Protein AF-A0A7X6KWZ5-F1 (afdb_monomer)

Nearest PDB structures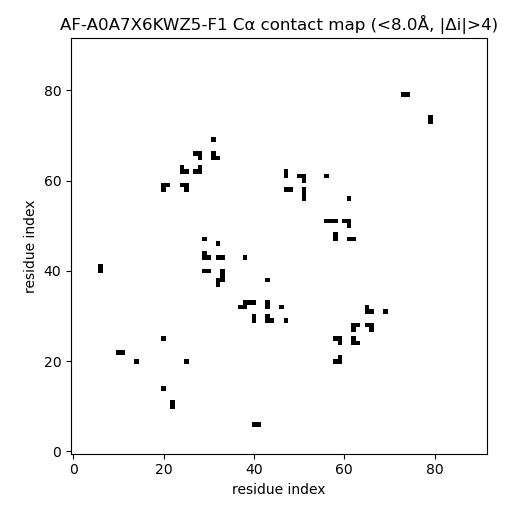 (foldseek):
  1sd5-assembly1_A  TM=7.190E-01  e=1.044E-01  Mycobacterium tuberculosis H37Rv
  1qo0-assembly1_E  TM=9.774E-01  e=1.290E+00  Pseudomonas aeruginosa
  6ww6-assembly1_A  TM=9.812E-01  e=2.862E+00  Enterococcus faecalis
  4akk-assembly1_B  TM=9.634E-01  e=3.043E+00  Klebsiella oxytoca

Foldseek 3Di:
DDDDDVLVVVLVVPPDPPPDDDSVLLVVLLVLQCVVVVDDSVVSSVVLVVVCVVVVHDSSVSSVVSVVVVVVVLVPDPPNPPPPPDVPVDDD

Structure (mmCIF, N/CA/C/O backbone):
data_AF-A0A7X6KWZ5-F1
#
_entry.id   AF-A0A7X6KWZ5-F1
#
loop_
_atom_site.group_PDB
_atom_site.id
_atom_site.type_symbol
_atom_site.label_atom_id
_atom_site.label_alt_id
_atom_site.label_comp_id
_atom_site.label_asym_id
_atom_site.label_entity_id
_atom_site.label_seq_id
_atom_site.pdbx_PDB_ins_code
_atom_site.Cartn_x
_atom_site.Cartn_y
_atom_site.Cartn_z
_atom_site.occupancy
_atom_site.B_iso_or_equiv
_atom_site.auth_seq_id
_atom_site.auth_comp_id
_atom_site.auth_asym_id
_atom_site.auth_atom_id
_atom_site.pdbx_PDB_model_num
ATOM 1 N N . MET A 1 1 ? -2.356 22.081 -20.882 1.00 37.50 1 MET A N 1
ATOM 2 C CA . MET A 1 1 ? -2.686 22.509 -19.506 1.00 37.50 1 MET A CA 1
ATOM 3 C C . MET A 1 1 ? -3.248 21.294 -18.782 1.00 37.50 1 MET A C 1
ATOM 5 O O . MET A 1 1 ? -4.399 20.957 -19.020 1.00 37.50 1 MET A O 1
ATOM 9 N N . SER A 1 2 ? -2.436 20.562 -18.015 1.00 47.97 2 SER A N 1
ATOM 10 C CA . SER A 1 2 ? -2.914 19.371 -17.295 1.00 47.97 2 SER A CA 1
ATOM 11 C C . SER A 1 2 ? -3.594 19.803 -16.003 1.00 47.97 2 SER A C 1
ATOM 13 O O . SER A 1 2 ? -2.958 20.410 -15.143 1.00 47.97 2 SER A O 1
ATOM 15 N N . ALA A 1 3 ? -4.895 19.538 -15.891 1.00 42.06 3 ALA A N 1
ATOM 16 C CA . ALA A 1 3 ? -5.627 19.739 -14.650 1.00 42.06 3 ALA A CA 1
ATOM 17 C C . ALA A 1 3 ? -5.095 18.772 -13.573 1.00 42.06 3 ALA A C 1
ATOM 19 O O . ALA A 1 3 ? -4.813 17.614 -13.894 1.00 42.06 3 ALA A O 1
ATOM 20 N N . PRO A 1 4 ? -4.946 19.205 -12.310 1.00 50.88 4 PRO A N 1
ATOM 21 C CA . PRO A 1 4 ? -4.594 18.299 -11.225 1.00 50.88 4 PRO A CA 1
ATOM 22 C C . PRO A 1 4 ? -5.699 17.249 -11.063 1.00 50.88 4 PRO A C 1
ATOM 24 O O . PRO A 1 4 ? -6.882 17.591 -10.996 1.00 50.88 4 PRO A O 1
ATOM 27 N N . ALA A 1 5 ? -5.304 15.973 -11.041 1.00 53.03 5 ALA A N 1
ATOM 28 C CA . ALA A 1 5 ? -6.217 14.840 -10.977 1.00 53.03 5 ALA A CA 1
ATOM 29 C C . ALA A 1 5 ? -7.168 14.976 -9.768 1.00 53.03 5 ALA A C 1
ATOM 31 O O . ALA A 1 5 ? -6.693 15.219 -8.656 1.00 53.03 5 ALA A O 1
ATOM 32 N N . PRO A 1 6 ? -8.492 14.805 -9.942 1.00 55.09 6 PRO A N 1
ATOM 33 C CA . PRO A 1 6 ? -9.476 14.936 -8.862 1.00 55.09 6 PRO A CA 1
ATOM 34 C C . PRO A 1 6 ? -9.185 14.017 -7.662 1.00 55.09 6 PRO A C 1
ATOM 36 O O . PRO A 1 6 ? -9.496 14.381 -6.530 1.00 55.09 6 PRO A O 1
ATOM 39 N N . ALA A 1 7 ? -8.479 12.905 -7.882 1.00 54.03 7 ALA A N 1
ATOM 40 C CA . ALA A 1 7 ? -7.976 12.016 -6.837 1.00 54.03 7 ALA A CA 1
ATOM 41 C C . ALA A 1 7 ? -7.039 12.714 -5.827 1.00 54.03 7 ALA A C 1
ATOM 43 O O . ALA A 1 7 ? -7.127 12.458 -4.630 1.00 54.03 7 ALA A O 1
ATOM 44 N N . LEU A 1 8 ? -6.197 13.660 -6.271 1.00 56.03 8 LEU A N 1
ATOM 45 C CA . LEU A 1 8 ? -5.328 14.432 -5.370 1.00 56.03 8 LEU A CA 1
ATOM 46 C C . LEU A 1 8 ? -6.128 15.383 -4.470 1.00 56.03 8 LEU A C 1
ATOM 48 O O . LEU A 1 8 ? -5.746 15.618 -3.327 1.00 56.03 8 LEU A O 1
ATOM 52 N N . ARG A 1 9 ? -7.255 15.918 -4.961 1.00 56.56 9 ARG A N 1
ATOM 53 C CA . ARG A 1 9 ? -8.157 16.748 -4.145 1.00 56.56 9 ARG A CA 1
ATOM 54 C C . ARG A 1 9 ? -8.955 15.917 -3.146 1.00 56.56 9 ARG A C 1
ATOM 56 O O . ARG A 1 9 ? -9.152 16.380 -2.028 1.00 56.56 9 ARG A O 1
ATOM 63 N N . ALA A 1 10 ? -9.376 14.712 -3.525 1.00 57.62 10 ALA A N 1
ATOM 64 C CA . ALA A 1 10 ? -10.042 13.787 -2.612 1.00 57.62 10 ALA A CA 1
ATOM 65 C C . ALA A 1 10 ? -9.108 13.369 -1.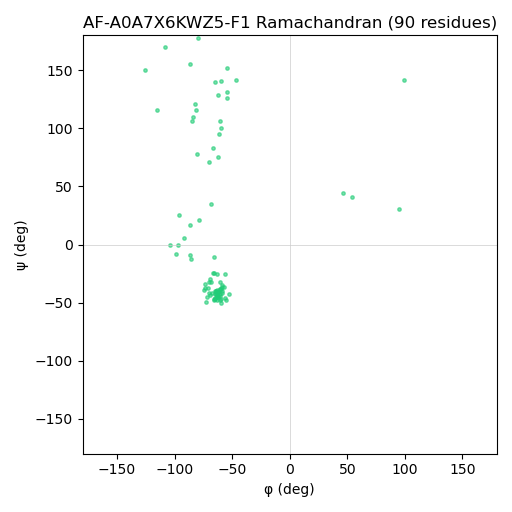462 1.00 57.62 10 ALA A C 1
ATOM 67 O O . ALA A 1 10 ? -9.504 13.444 -0.303 1.00 57.62 10 ALA A O 1
ATOM 68 N N . LEU A 1 11 ? -7.839 13.066 -1.765 1.00 55.59 11 LEU A N 1
ATOM 69 C CA . LEU A 1 11 ? -6.814 12.754 -0.759 1.00 55.59 11 LEU A CA 1
ATOM 70 C C . LEU A 1 11 ? -6.560 13.915 0.215 1.00 55.59 11 LEU A C 1
ATOM 72 O O . LEU A 1 11 ? -6.405 13.691 1.412 1.00 55.59 11 LEU A O 1
ATOM 76 N N . ALA A 1 12 ? -6.578 15.163 -0.265 1.00 55.66 12 ALA A N 1
ATOM 77 C CA . ALA A 1 12 ? -6.413 16.338 0.595 1.00 55.66 12 ALA A CA 1
ATOM 78 C C . ALA A 1 12 ? -7.585 16.552 1.577 1.00 55.66 12 ALA A C 1
ATOM 80 O O . ALA A 1 12 ? -7.399 17.173 2.620 1.00 55.66 12 ALA A O 1
ATOM 81 N N . GLY A 1 13 ? -8.782 16.041 1.260 1.00 47.53 13 GLY A N 1
ATOM 82 C CA . GLY A 1 13 ? -9.972 16.128 2.116 1.00 47.53 13 GLY A CA 1
ATOM 83 C C . GLY A 1 13 ? -10.092 15.015 3.163 1.00 47.53 13 GLY A C 1
ATOM 84 O O . GLY A 1 13 ? -10.902 15.135 4.076 1.00 47.53 13 GLY A O 1
ATOM 85 N N . TRP A 1 14 ? -9.291 13.951 3.050 1.00 53.97 14 TRP A N 1
ATOM 86 C CA . TRP A 1 14 ? -9.299 12.793 3.957 1.00 53.97 14 TRP A CA 1
ATOM 87 C C . TRP A 1 14 ? -8.317 12.918 5.129 1.00 53.97 14 TRP A C 1
ATOM 89 O O . TRP A 1 14 ? -8.192 11.995 5.931 1.00 53.97 14 TRP A O 1
ATOM 99 N N . ALA A 1 15 ? -7.659 14.072 5.278 1.00 49.81 15 ALA A N 1
ATOM 100 C CA . ALA A 1 15 ? -6.890 14.427 6.468 1.00 49.81 15 ALA A CA 1
ATOM 101 C C . ALA A 1 15 ? -7.836 14.683 7.664 1.00 49.81 15 ALA A C 1
ATOM 103 O O . ALA A 1 15 ? -8.069 15.816 8.079 1.00 49.81 15 ALA A O 1
ATOM 104 N N . SER A 1 16 ? -8.438 13.611 8.177 1.00 41.59 16 SER A N 1
ATOM 105 C CA . SER A 1 16 ? -9.279 13.583 9.376 1.00 41.59 16 SER A CA 1
ATOM 106 C C . SER A 1 16 ? -8.399 13.384 10.631 1.00 41.59 16 SER A C 1
ATOM 108 O O . SER A 1 16 ? -7.295 12.850 10.523 1.00 41.59 16 SER A O 1
ATOM 110 N N . PRO A 1 17 ? -8.834 13.803 11.836 1.00 44.47 17 PRO A N 1
ATOM 111 C CA . PRO A 1 17 ? -7.979 14.144 12.981 1.00 44.47 17 PRO A CA 1
ATOM 112 C C . PRO A 1 17 ? -7.435 12.948 13.786 1.00 44.47 17 PRO A C 1
ATOM 114 O O . PRO A 1 17 ? -7.011 13.114 14.929 1.00 44.47 17 PRO A O 1
ATOM 117 N N . GLN A 1 18 ? -7.393 11.748 13.205 1.00 48.00 18 GLN A N 1
ATOM 118 C CA . GLN A 1 18 ? -6.566 10.656 13.721 1.00 48.00 18 GLN A CA 1
ATOM 119 C C . GLN A 1 18 ? -5.145 10.911 13.223 1.00 48.00 18 GLN A C 1
ATOM 121 O O . GLN A 1 18 ? -4.727 10.398 12.188 1.00 48.00 18 GLN A O 1
ATOM 126 N N . GLY A 1 19 ? -4.480 11.844 13.909 1.00 46.72 19 GLY A N 1
ATOM 127 C CA . GLY A 1 19 ? -3.179 12.376 13.536 1.00 46.72 19 GLY A CA 1
ATOM 128 C C . GLY A 1 19 ? -2.194 11.277 13.156 1.00 46.72 19 GLY A C 1
ATOM 129 O O . GLY A 1 19 ? -2.154 10.230 13.798 1.00 46.72 19 GLY A O 1
ATOM 130 N N . ASP A 1 20 ? -1.397 11.586 12.134 1.00 58.22 20 ASP A N 1
ATOM 131 C CA . ASP A 1 20 ? -0.297 10.776 11.604 1.00 58.22 20 ASP A CA 1
ATOM 132 C C . ASP A 1 20 ? -0.631 9.867 10.408 1.00 58.22 20 ASP A C 1
ATOM 134 O O . ASP A 1 20 ? 0.005 8.838 10.231 1.00 58.22 20 ASP A O 1
ATOM 138 N N . GLN A 1 21 ? -1.575 10.223 9.527 1.00 65.56 21 GLN A N 1
ATOM 139 C CA . GLN A 1 21 ? -1.592 9.650 8.170 1.00 65.56 21 GLN A CA 1
ATOM 140 C C . GLN A 1 21 ? -0.610 10.417 7.277 1.00 65.56 21 GLN A C 1
ATOM 142 O O . GLN A 1 21 ? -0.746 11.627 7.109 1.00 65.56 21 GLN A O 1
ATOM 147 N N . ASP A 1 22 ? 0.384 9.724 6.715 1.00 85.50 22 ASP A N 1
ATOM 148 C CA . ASP A 1 22 ? 1.328 10.316 5.762 1.00 85.50 22 ASP A CA 1
ATOM 149 C C . ASP A 1 22 ? 0.692 10.258 4.359 1.00 85.50 22 ASP A C 1
ATOM 151 O O . ASP A 1 22 ? 0.609 9.177 3.763 1.00 85.50 22 ASP A O 1
ATOM 155 N N . PRO A 1 23 ? 0.224 11.392 3.801 1.00 84.38 23 PRO A N 1
ATOM 156 C CA . PRO A 1 23 ? -0.499 11.392 2.533 1.00 84.38 23 PRO A CA 1
ATOM 157 C C . PRO A 1 23 ? 0.385 10.965 1.354 1.00 84.38 23 PRO A C 1
ATOM 159 O O . PRO A 1 23 ? -0.128 10.460 0.355 1.00 84.38 23 PRO A O 1
ATOM 162 N N . VAL A 1 24 ? 1.710 11.135 1.455 1.00 89.50 24 VAL A N 1
ATOM 163 C CA . VAL A 1 24 ? 2.653 10.699 0.418 1.00 89.50 24 VAL A CA 1
ATOM 164 C C . VAL A 1 24 ? 2.757 9.179 0.426 1.00 89.50 24 VAL A C 1
ATOM 166 O O . VAL A 1 24 ? 2.686 8.552 -0.631 1.00 89.50 24 VAL A O 1
ATOM 169 N N . LEU A 1 25 ? 2.872 8.583 1.613 1.00 92.00 25 LEU A N 1
ATOM 170 C CA . LEU A 1 25 ? 2.894 7.133 1.790 1.00 92.00 25 LEU A CA 1
ATOM 171 C C . LEU A 1 25 ? 1.604 6.479 1.267 1.00 92.00 25 LEU A C 1
ATOM 173 O O . LEU A 1 25 ? 1.670 5.508 0.511 1.00 92.00 25 LEU A O 1
ATOM 177 N N . VAL A 1 26 ? 0.439 7.035 1.612 1.00 92.31 26 VAL A N 1
ATOM 178 C CA . VAL A 1 26 ? -0.860 6.526 1.140 1.00 92.31 26 VAL A CA 1
ATOM 179 C C . VAL A 1 26 ? -0.968 6.628 -0.382 1.00 92.31 26 VAL A C 1
ATOM 181 O O . VAL A 1 26 ? -1.362 5.660 -1.034 1.00 92.31 26 VAL A O 1
ATOM 184 N N . ALA A 1 27 ? -0.560 7.753 -0.978 1.00 92.56 27 ALA A N 1
ATOM 185 C CA . ALA A 1 27 ? -0.589 7.928 -2.429 1.00 92.56 27 ALA A CA 1
ATOM 186 C C . ALA A 1 27 ? 0.325 6.928 -3.164 1.00 92.56 27 ALA A C 1
ATOM 188 O O . ALA A 1 27 ? -0.078 6.362 -4.182 1.00 92.56 27 ALA A O 1
ATOM 189 N N . ARG A 1 28 ? 1.533 6.660 -2.644 1.00 93.81 28 ARG A N 1
ATOM 190 C CA . ARG A 1 28 ? 2.453 5.666 -3.228 1.00 93.81 28 ARG A CA 1
ATOM 191 C C . ARG A 1 28 ? 1.898 4.249 -3.130 1.00 93.81 28 ARG A C 1
ATOM 193 O O . ARG A 1 28 ? 1.862 3.547 -4.140 1.00 93.81 28 ARG A O 1
ATOM 200 N N . ALA A 1 29 ? 1.409 3.847 -1.957 1.00 94.88 29 ALA A N 1
ATOM 201 C CA . ALA A 1 29 ? 0.775 2.544 -1.773 1.00 94.88 29 ALA A CA 1
ATO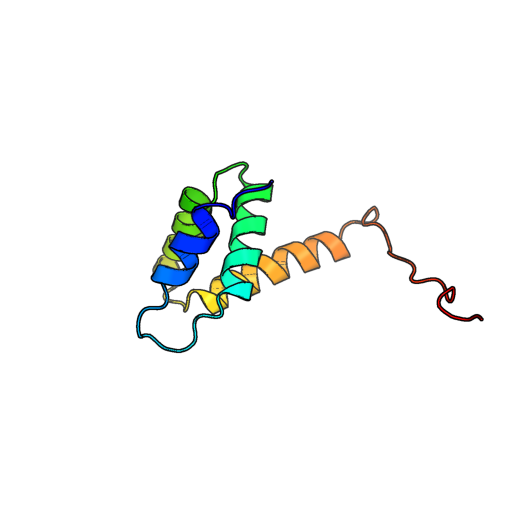M 202 C C . ALA A 1 29 ? -0.466 2.375 -2.666 1.00 94.88 29 ALA A C 1
ATOM 204 O O . ALA A 1 29 ? -0.661 1.313 -3.254 1.00 94.88 29 ALA A O 1
ATOM 205 N N . THR A 1 30 ? -1.261 3.434 -2.838 1.00 94.94 30 THR A N 1
ATOM 206 C CA . THR A 1 30 ? -2.407 3.447 -3.760 1.00 94.94 30 THR A CA 1
ATOM 207 C C . THR A 1 30 ? -1.943 3.192 -5.194 1.00 94.94 30 THR A C 1
ATOM 209 O O . THR A 1 30 ? -2.468 2.302 -5.858 1.00 94.94 30 THR A O 1
ATOM 212 N N . GLY A 1 31 ? -0.895 3.886 -5.653 1.00 94.19 31 GLY A N 1
ATOM 213 C CA . GLY A 1 31 ? -0.304 3.663 -6.977 1.00 94.19 31 GLY A CA 1
ATOM 214 C C . GLY A 1 31 ? 0.221 2.238 -7.184 1.00 94.19 31 GLY A C 1
ATOM 215 O O . GLY A 1 31 ? 0.028 1.663 -8.255 1.00 94.19 31 GLY A O 1
ATOM 216 N N . ILE A 1 32 ? 0.824 1.637 -6.152 1.00 94.62 32 ILE A N 1
ATOM 217 C CA . ILE A 1 32 ? 1.240 0.227 -6.166 1.00 94.62 32 ILE A CA 1
ATOM 218 C C . ILE A 1 32 ? 0.030 -0.688 -6.387 1.00 94.62 32 ILE A C 1
ATOM 220 O O . ILE A 1 32 ? 0.053 -1.540 -7.275 1.00 94.62 32 ILE A O 1
ATOM 224 N N . VAL A 1 33 ? -1.045 -0.508 -5.614 1.00 95.00 33 VAL A N 1
ATOM 225 C CA . VAL A 1 33 ? -2.248 -1.346 -5.726 1.00 95.00 33 VAL A CA 1
ATOM 226 C C . VAL A 1 33 ? -2.918 -1.173 -7.089 1.00 95.00 33 VAL A C 1
ATOM 228 O O . VAL A 1 33 ? -3.262 -2.178 -7.711 1.00 95.00 33 VAL A O 1
ATOM 231 N N . MET A 1 34 ? -3.020 0.061 -7.593 1.00 96.75 34 MET A N 1
ATOM 232 C CA . MET A 1 34 ? -3.522 0.345 -8.943 1.00 96.75 34 MET A CA 1
ATOM 233 C C . MET A 1 34 ? -2.731 -0.420 -10.009 1.00 96.75 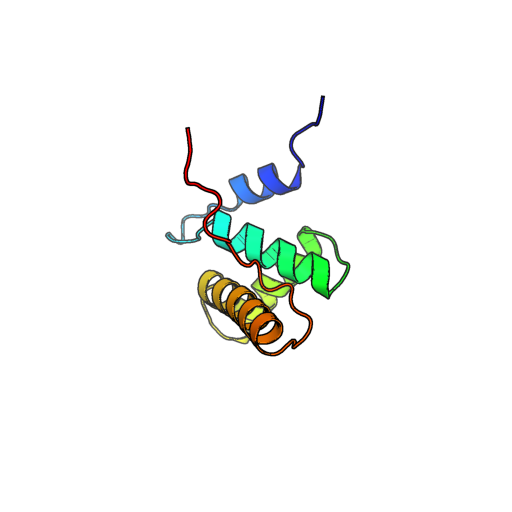34 MET A C 1
ATOM 235 O O . MET A 1 34 ? -3.321 -1.078 -10.864 1.00 96.75 34 MET A O 1
ATOM 239 N N . ALA A 1 35 ? -1.396 -0.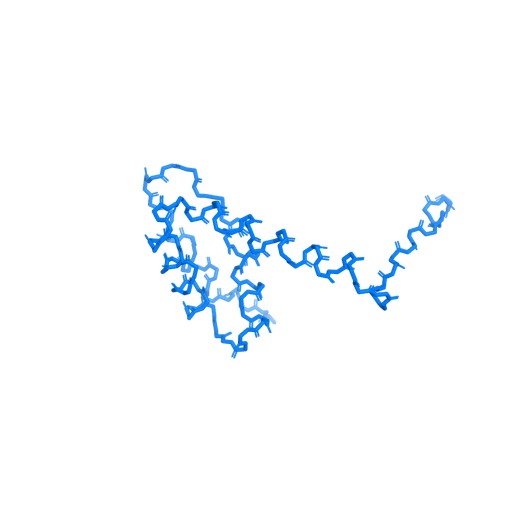379 -9.948 1.00 93.12 35 ALA A N 1
ATOM 240 C CA . ALA A 1 35 ? -0.539 -1.057 -10.918 1.00 93.12 35 ALA A CA 1
ATOM 241 C C . ALA A 1 35 ? -0.691 -2.587 -10.867 1.00 93.12 35 ALA A C 1
ATOM 243 O O . ALA A 1 35 ? -0.774 -3.236 -11.911 1.00 93.12 35 ALA A O 1
ATOM 244 N N . LEU A 1 36 ? -0.764 -3.163 -9.663 1.00 92.44 36 LEU A N 1
ATOM 245 C CA . LEU A 1 36 ? -0.861 -4.611 -9.471 1.00 92.44 36 LEU A CA 1
ATOM 246 C C . LEU A 1 36 ? -2.249 -5.169 -9.808 1.00 92.44 36 LEU A C 1
ATOM 248 O O . LEU A 1 36 ? -2.351 -6.257 -10.372 1.00 92.44 36 LEU A O 1
ATOM 252 N N . ARG A 1 37 ? -3.320 -4.444 -9.465 1.00 92.62 37 ARG A N 1
ATOM 253 C CA . ARG A 1 37 ? -4.709 -4.906 -9.637 1.00 92.62 37 ARG A CA 1
ATOM 254 C C . ARG A 1 37 ? -5.399 -4.363 -10.885 1.00 92.62 37 ARG A C 1
ATOM 256 O O . ARG A 1 37 ? -6.484 -4.835 -11.206 1.00 92.62 37 ARG A O 1
ATOM 263 N N . ARG A 1 38 ? -4.771 -3.421 -11.600 1.00 93.38 38 ARG A N 1
ATOM 264 C CA . ARG A 1 38 ? -5.349 -2.706 -12.754 1.00 93.38 38 ARG A CA 1
ATOM 265 C C . ARG A 1 38 ? -6.696 -2.052 -12.422 1.00 93.38 38 ARG A C 1
ATOM 267 O O . ARG A 1 38 ? -7.620 -2.099 -13.228 1.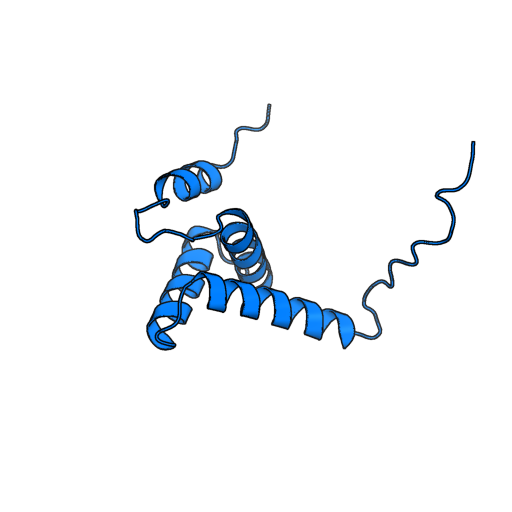00 93.38 38 ARG A O 1
ATOM 274 N N . CYS A 1 39 ? -6.783 -1.473 -11.230 1.00 94.19 39 CYS A N 1
ATOM 275 C CA . CYS A 1 39 ? -7.958 -0.781 -10.710 1.00 94.19 39 CYS A CA 1
ATOM 276 C C . CYS A 1 39 ? -7.719 0.733 -10.666 1.00 94.19 39 CYS A C 1
ATOM 278 O O . CYS A 1 39 ? -6.588 1.201 -10.859 1.00 94.19 39 CYS A O 1
ATOM 280 N N . ASP A 1 40 ? -8.771 1.504 -10.408 1.00 96.62 40 ASP A N 1
ATOM 281 C CA . ASP A 1 40 ? -8.623 2.940 -10.184 1.00 96.62 40 ASP A CA 1
ATOM 282 C C . ASP A 1 40 ? -8.147 3.266 -8.752 1.00 96.62 40 ASP A C 1
ATOM 284 O O . ASP A 1 40 ? -7.890 2.383 -7.927 1.00 96.62 40 ASP A O 1
ATOM 288 N N . ALA A 1 41 ? -7.946 4.558 -8.480 1.00 89.94 41 ALA A N 1
ATOM 289 C CA . ALA A 1 41 ? -7.440 5.031 -7.194 1.00 89.94 41 ALA A CA 1
ATOM 290 C C . ALA A 1 41 ? -8.450 4.862 -6.046 1.00 89.94 41 ALA A C 1
ATOM 292 O O . ALA A 1 41 ? -8.032 4.701 -4.902 1.00 89.94 41 ALA A O 1
ATOM 293 N N . GLU A 1 42 ? -9.751 4.914 -6.336 1.00 94.31 42 GLU A N 1
ATOM 294 C CA . GLU A 1 42 ? -10.805 4.760 -5.333 1.00 94.31 42 GLU A CA 1
ATOM 295 C C . GLU A 1 42 ? -10.883 3.298 -4.893 1.00 94.31 42 GLU A C 1
ATOM 297 O O . GLU A 1 42 ? -10.761 3.000 -3.705 1.00 94.31 42 GLU A O 1
ATOM 302 N N . GLU A 1 43 ? -10.941 2.376 -5.855 1.00 93.31 43 GLU A N 1
ATOM 303 C CA . GLU A 1 43 ? -10.890 0.935 -5.608 1.00 93.31 43 GLU A CA 1
ATOM 304 C C . GLU A 1 43 ? -9.597 0.532 -4.882 1.00 93.31 43 GLU A C 1
ATOM 306 O O . GLU A 1 43 ? -9.622 -0.259 -3.937 1.00 93.31 43 GLU A O 1
ATOM 311 N N . ALA A 1 44 ? -8.452 1.098 -5.279 1.00 94.31 44 ALA A N 1
ATOM 312 C CA . ALA A 1 44 ? -7.173 0.835 -4.625 1.00 94.31 44 ALA A CA 1
ATOM 313 C C . ALA A 1 44 ? -7.144 1.310 -3.163 1.00 94.31 44 ALA A C 1
ATOM 315 O O . ALA A 1 44 ? -6.604 0.608 -2.304 1.00 94.31 44 ALA A O 1
ATOM 316 N N . LEU A 1 45 ? -7.729 2.474 -2.869 1.00 92.88 45 LEU A N 1
ATOM 317 C CA . LEU A 1 45 ? -7.816 2.995 -1.507 1.00 92.88 45 LEU A CA 1
ATOM 318 C C . LEU A 1 45 ? -8.743 2.136 -0.639 1.00 92.88 45 LEU A C 1
ATOM 320 O O . LEU A 1 45 ? -8.372 1.817 0.489 1.00 92.88 45 LEU A O 1
ATOM 324 N N . VAL A 1 46 ? -9.890 1.699 -1.172 1.00 95.69 46 VAL A N 1
ATOM 325 C CA . VAL A 1 46 ? -10.790 0.753 -0.485 1.00 95.69 46 VAL A CA 1
ATOM 326 C C . VAL A 1 46 ? -10.040 -0.527 -0.125 1.00 95.69 46 VAL A C 1
ATOM 328 O O . VAL A 1 46 ? -10.074 -0.957 1.021 1.00 95.69 46 VAL A O 1
ATOM 331 N N . VAL A 1 47 ? -9.263 -1.089 -1.056 1.00 95.38 47 VAL A N 1
ATOM 332 C CA . VAL A 1 47 ? -8.452 -2.289 -0.796 1.00 95.38 47 VAL A CA 1
ATOM 333 C C . VAL A 1 47 ? -7.452 -2.086 0.350 1.00 95.38 47 VAL A C 1
ATOM 335 O O . VAL A 1 47 ? -7.244 -3.009 1.142 1.00 95.38 47 VAL A O 1
ATOM 338 N N . LEU A 1 48 ? -6.809 -0.917 0.437 1.00 94.44 48 LEU A N 1
ATOM 339 C CA . LEU A 1 48 ? -5.853 -0.612 1.506 1.00 94.44 48 LEU A CA 1
ATOM 340 C C . LEU A 1 48 ? -6.549 -0.437 2.861 1.00 94.44 48 LEU A C 1
ATOM 342 O O . LEU A 1 48 ? -6.063 -0.970 3.859 1.00 94.44 48 LEU A O 1
ATOM 346 N N . THR A 1 49 ? -7.691 0.250 2.893 1.00 93.62 49 THR A N 1
ATOM 347 C CA . THR A 1 49 ? -8.498 0.440 4.106 1.00 93.62 49 THR A CA 1
ATOM 348 C C . THR A 1 49 ? -9.080 -0.885 4.601 1.00 93.62 49 THR A C 1
ATOM 350 O O . THR A 1 49 ? -8.869 -1.237 5.757 1.00 93.62 49 THR A O 1
ATOM 353 N N . ASP A 1 50 ? -9.670 -1.698 3.720 1.00 95.38 50 ASP A N 1
ATOM 354 C CA . ASP A 1 50 ? -10.159 -3.046 4.046 1.00 95.38 50 ASP A CA 1
ATOM 355 C C . ASP A 1 50 ? -9.034 -3.945 4.575 1.00 95.38 50 ASP A C 1
ATOM 357 O O . ASP A 1 50 ? -9.242 -4.839 5.398 1.00 95.38 50 ASP A O 1
ATOM 361 N N . ALA A 1 51 ? -7.813 -3.781 4.062 1.00 94.56 51 ALA A N 1
ATOM 362 C CA . ALA A 1 51 ? -6.655 -4.507 4.564 1.00 94.56 51 ALA A CA 1
ATOM 363 C C . ALA A 1 51 ? -6.222 -4.022 5.954 1.00 94.56 51 ALA A C 1
ATOM 365 O O . ALA A 1 51 ? -5.816 -4.861 6.756 1.00 94.56 51 ALA A O 1
ATOM 366 N N . ALA A 1 52 ? -6.309 -2.722 6.237 1.00 93.75 52 ALA 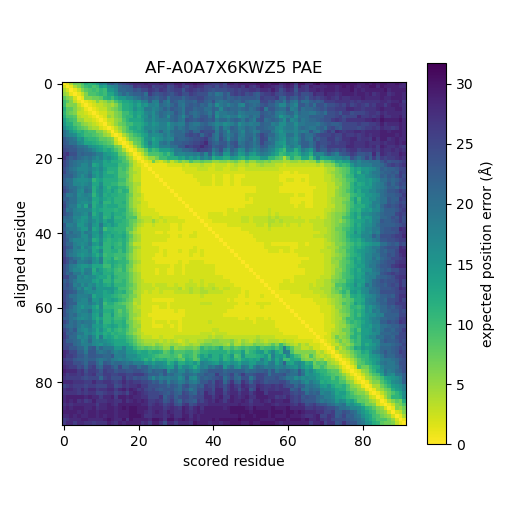A N 1
ATOM 367 C CA . ALA A 1 52 ? -6.027 -2.146 7.551 1.00 93.75 52 ALA A CA 1
ATOM 368 C C . ALA A 1 52 ? -7.036 -2.625 8.600 1.00 93.75 52 ALA A C 1
ATOM 370 O O . ALA A 1 52 ? -6.631 -3.126 9.647 1.00 93.75 52 ALA A O 1
ATOM 371 N N . GLU A 1 53 ? -8.328 -2.595 8.274 1.00 93.00 53 GLU A N 1
ATOM 372 C CA . GLU A 1 53 ? -9.399 -3.061 9.158 1.00 93.00 53 GLU A CA 1
ATOM 373 C C . GLU A 1 53 ? -9.299 -4.561 9.454 1.00 93.00 53 GLU A C 1
ATOM 375 O O . GLU A 1 53 ? -9.316 -4.969 10.613 1.00 93.00 53 GLU A O 1
ATOM 380 N N . ARG A 1 54 ? -9.116 -5.408 8.430 1.00 95.00 54 ARG A N 1
ATOM 381 C CA . ARG A 1 54 ? -8.992 -6.867 8.628 1.00 95.00 54 ARG A CA 1
ATOM 382 C C . ARG A 1 54 ? -7.775 -7.273 9.456 1.00 95.00 54 ARG A C 1
ATOM 384 O O . ARG A 1 54 ? -7.774 -8.362 10.023 1.00 95.00 54 ARG A O 1
ATOM 391 N N . GLN A 1 55 ? -6.732 -6.447 9.465 1.00 91.88 55 GLN A N 1
ATOM 392 C CA . GLN A 1 55 ? -5.502 -6.690 10.220 1.00 91.88 55 GLN A CA 1
ATOM 393 C C . GLN A 1 55 ? -5.488 -5.972 11.572 1.00 91.88 55 GLN A C 1
ATOM 395 O O . GLN A 1 55 ? -4.497 -6.099 12.287 1.00 91.88 55 GLN A O 1
ATOM 400 N N . ASP A 1 56 ? -6.550 -5.227 11.903 1.00 91.62 56 ASP A N 1
ATOM 401 C 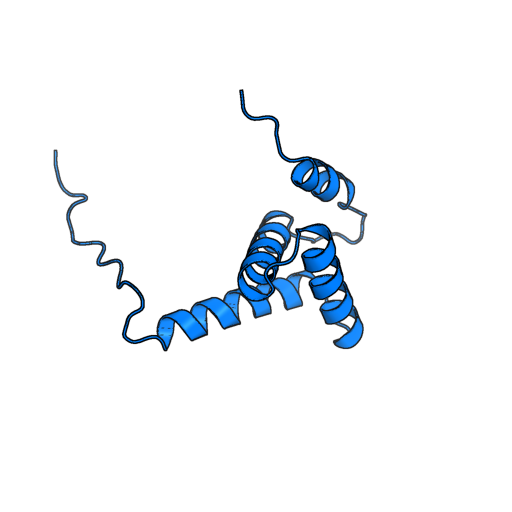CA . ASP A 1 56 ? -6.615 -4.342 13.071 1.00 91.62 56 ASP A CA 1
ATOM 402 C C . ASP A 1 56 ? -5.349 -3.471 13.200 1.00 91.62 56 ASP A C 1
ATOM 404 O O . ASP A 1 56 ? -4.718 -3.358 14.251 1.00 91.62 56 ASP A O 1
ATOM 408 N N . ALA A 1 57 ? -4.909 -2.912 12.067 1.00 90.38 57 ALA A N 1
ATOM 409 C CA . ALA A 1 57 ? -3.640 -2.206 11.940 1.00 90.38 57 ALA A CA 1
ATOM 410 C C . ALA A 1 57 ? -3.838 -0.792 11.375 1.00 90.38 57 ALA A C 1
ATOM 412 O O . ALA A 1 57 ? -4.721 -0.572 10.546 1.00 90.38 57 ALA A O 1
ATOM 413 N N . PRO A 1 58 ? -2.980 0.182 11.736 1.00 91.56 58 PRO A N 1
ATOM 414 C CA . PRO A 1 58 ? -3.012 1.504 11.121 1.00 91.56 58 PRO A CA 1
ATOM 415 C C . PRO A 1 58 ? -2.785 1.439 9.604 1.00 91.56 58 PRO A C 1
ATOM 417 O O . PRO A 1 58 ? -1.897 0.722 9.135 1.00 91.56 58 PRO A O 1
ATOM 420 N N . LEU A 1 59 ? -3.508 2.260 8.835 1.00 90.88 59 LEU A N 1
ATOM 421 C CA . LEU A 1 59 ? -3.386 2.320 7.371 1.00 90.88 59 LEU A CA 1
ATOM 422 C C . LEU A 1 59 ? -1.936 2.535 6.905 1.00 90.88 59 LEU A C 1
ATOM 424 O O . LEU A 1 59 ? -1.463 1.830 6.018 1.00 90.88 59 LEU A O 1
ATOM 428 N N . ASN A 1 60 ? -1.183 3.427 7.561 1.00 91.81 60 ASN A N 1
ATOM 429 C CA . ASN A 1 60 ? 0.238 3.639 7.265 1.00 91.81 60 ASN A CA 1
ATOM 430 C C . ASN A 1 60 ? 1.074 2.357 7.385 1.00 91.81 60 ASN A C 1
ATOM 432 O O . ASN A 1 60 ? 2.006 2.153 6.607 1.00 91.81 60 ASN A O 1
ATOM 436 N N . THR A 1 61 ? 0.765 1.489 8.351 1.00 92.25 61 THR A N 1
ATOM 437 C CA . THR A 1 61 ? 1.449 0.201 8.512 1.00 92.25 61 THR A CA 1
ATOM 438 C C . THR A 1 61 ? 1.198 -0.676 7.293 1.00 92.25 61 THR A C 1
ATOM 440 O O . THR A 1 61 ? 2.152 -1.219 6.737 1.00 92.25 61 THR A O 1
ATOM 443 N N . VAL A 1 62 ? -0.047 -0.754 6.819 1.00 93.94 62 VAL A N 1
ATOM 444 C CA . VAL A 1 62 ? -0.400 -1.492 5.596 1.00 93.94 62 VAL A CA 1
ATOM 445 C C . VAL A 1 62 ? 0.278 -0.891 4.364 1.00 93.94 62 VAL A C 1
ATOM 447 O O . VAL A 1 62 ? 0.850 -1.628 3.563 1.00 93.94 62 VAL A O 1
ATOM 450 N N . CYS A 1 63 ? 0.301 0.436 4.233 1.00 94.25 63 CYS A N 1
ATOM 451 C CA . CYS A 1 63 ? 0.984 1.114 3.132 1.00 94.25 63 CYS A CA 1
ATOM 452 C C . CYS A 1 63 ? 2.494 0.817 3.109 1.00 94.25 63 CYS A C 1
ATOM 454 O O . CYS A 1 63 ? 3.033 0.507 2.049 1.00 94.25 63 CYS A O 1
ATOM 456 N N . ARG A 1 64 ? 3.175 0.823 4.267 1.00 93.38 64 ARG A N 1
ATOM 457 C CA . ARG A 1 64 ? 4.599 0.437 4.364 1.00 93.38 64 ARG A CA 1
ATOM 458 C C . ARG A 1 64 ? 4.831 -1.022 3.977 1.00 93.38 64 ARG A C 1
ATOM 460 O O . ARG A 1 64 ? 5.818 -1.321 3.313 1.00 93.38 64 ARG A O 1
ATOM 467 N N . HIS A 1 65 ? 3.929 -1.928 4.359 1.00 92.69 65 HIS A N 1
ATOM 468 C CA . HIS A 1 65 ? 4.014 -3.330 3.940 1.00 92.69 65 HIS A CA 1
ATOM 469 C C . HIS A 1 65 ? 3.838 -3.477 2.425 1.00 92.69 65 HIS A C 1
ATOM 471 O O . HIS A 1 65 ? 4.573 -4.241 1.803 1.00 92.69 65 HIS A O 1
ATOM 477 N N . ALA A 1 66 ? 2.922 -2.719 1.815 1.00 90.56 66 ALA A N 1
ATOM 478 C CA . ALA A 1 66 ? 2.755 -2.705 0.364 1.00 90.56 66 ALA A CA 1
ATOM 479 C C . ALA A 1 66 ? 4.035 -2.244 -0.357 1.00 90.56 66 ALA A C 1
ATOM 481 O O . ALA A 1 66 ? 4.460 -2.892 -1.313 1.00 90.56 66 ALA A O 1
ATOM 482 N N . GLU A 1 67 ? 4.693 -1.185 0.131 1.00 92.06 67 GLU A N 1
ATOM 483 C CA . GLU A 1 67 ? 5.991 -0.733 -0.395 1.00 92.06 67 GLU A CA 1
ATOM 484 C C . GLU A 1 67 ? 7.087 -1.794 -0.226 1.00 92.06 67 GLU A C 1
ATOM 486 O O . GLU A 1 67 ? 7.826 -2.079 -1.170 1.00 92.06 67 GLU A O 1
ATOM 491 N N . ALA A 1 68 ? 7.168 -2.421 0.951 1.00 89.25 68 ALA A N 1
ATOM 492 C CA . ALA A 1 68 ? 8.171 -3.438 1.246 1.00 89.25 68 ALA A CA 1
ATOM 493 C C . ALA A 1 68 ? 8.021 -4.693 0.369 1.00 89.25 68 ALA A C 1
ATOM 495 O O . ALA A 1 68 ? 9.024 -5.226 -0.100 1.00 89.25 68 ALA A O 1
ATOM 496 N N . MET A 1 69 ? 6.789 -5.145 0.099 1.00 86.19 69 MET A N 1
ATOM 497 C CA . MET A 1 69 ? 6.540 -6.296 -0.783 1.00 86.19 69 MET A CA 1
ATOM 498 C C . MET A 1 69 ? 7.019 -6.039 -2.214 1.00 86.19 69 MET A C 1
ATOM 500 O O . MET A 1 69 ? 7.617 -6.920 -2.828 1.00 86.19 69 MET A O 1
ATOM 504 N N . VAL A 1 70 ? 6.802 -4.830 -2.739 1.00 85.69 70 VAL A N 1
ATOM 505 C CA . VAL A 1 70 ? 7.293 -4.458 -4.075 1.00 85.69 70 VAL A CA 1
ATOM 506 C C . VAL A 1 70 ? 8.816 -4.338 -4.085 1.00 85.69 70 VAL A C 1
ATOM 508 O O . VAL A 1 70 ? 9.455 -4.848 -5.001 1.00 85.69 70 VAL A O 1
ATOM 511 N N . ALA A 1 71 ? 9.411 -3.716 -3.063 1.00 78.75 71 ALA A N 1
ATOM 512 C CA . ALA A 1 71 ? 10.864 -3.594 -2.951 1.00 78.75 71 ALA A CA 1
ATOM 513 C C . ALA A 1 71 ? 11.559 -4.963 -2.842 1.00 78.75 71 ALA A C 1
ATOM 515 O O . ALA A 1 71 ? 12.580 -5.182 -3.490 1.00 78.75 71 ALA A O 1
ATOM 516 N N . GLY A 1 72 ? 10.985 -5.895 -2.075 1.00 71.38 72 GLY A N 1
ATOM 517 C CA . GLY A 1 72 ? 11.461 -7.276 -1.980 1.00 71.38 72 GLY A CA 1
ATOM 518 C C . GLY A 1 72 ? 11.322 -8.030 -3.302 1.00 71.38 72 GLY A C 1
ATOM 519 O O . GLY A 1 72 ? 12.288 -8.618 -3.774 1.00 71.38 72 GLY A O 1
ATOM 520 N N . SER A 1 73 ? 10.168 -7.918 -3.969 1.00 67.31 73 SER A N 1
ATOM 521 C CA . SER A 1 73 ? 9.954 -8.531 -5.288 1.00 67.31 73 SER A CA 1
ATOM 522 C C . SER A 1 73 ? 10.916 -8.006 -6.359 1.00 67.31 73 SER A C 1
ATOM 524 O O . SER A 1 73 ? 11.262 -8.753 -7.266 1.00 67.31 73 SER A O 1
ATOM 526 N N . LEU A 1 74 ? 11.330 -6.737 -6.278 1.00 60.75 74 LEU A N 1
ATOM 527 C CA . LEU A 1 74 ? 12.339 -6.150 -7.166 1.00 60.75 74 LEU A CA 1
ATOM 528 C C . LEU A 1 74 ? 13.753 -6.643 -6.842 1.00 60.75 74 LEU A C 1
ATOM 530 O O . LEU A 1 74 ? 14.571 -6.768 -7.745 1.00 60.75 74 LEU A O 1
ATOM 534 N N . ALA A 1 75 ? 14.057 -6.903 -5.570 1.00 61.44 75 ALA A N 1
ATOM 535 C CA . ALA A 1 75 ? 15.353 -7.443 -5.168 1.00 61.44 75 ALA A CA 1
ATOM 536 C C . ALA A 1 75 ? 15.530 -8.909 -5.604 1.00 61.44 75 ALA A C 1
ATOM 538 O O . ALA A 1 75 ? 16.644 -9.313 -5.937 1.00 61.44 75 ALA A O 1
ATOM 539 N N . ASP A 1 76 ? 14.434 -9.670 -5.638 1.00 59.66 76 ASP A N 1
ATOM 540 C CA . ASP A 1 76 ? 14.415 -11.078 -6.046 1.00 59.66 76 ASP A CA 1
ATOM 541 C C . ASP A 1 76 ? 14.259 -11.281 -7.566 1.00 59.66 76 ASP A C 1
ATOM 543 O O . ASP A 1 76 ? 14.417 -12.402 -8.053 1.00 59.66 76 ASP A O 1
ATOM 547 N N . ASP A 1 77 ? 13.980 -10.222 -8.335 1.00 50.50 77 ASP A N 1
ATOM 548 C CA . ASP A 1 77 ? 13.920 -10.285 -9.796 1.00 50.50 77 ASP A CA 1
ATOM 549 C C . ASP A 1 77 ? 15.338 -10.146 -10.396 1.00 50.50 77 ASP A C 1
ATOM 551 O O . ASP A 1 77 ? 15.925 -9.058 -10.371 1.00 50.50 77 ASP A O 1
ATOM 555 N N . PRO A 1 78 ? 15.920 -11.213 -10.985 1.00 55.12 78 PRO A N 1
ATOM 556 C CA . PRO A 1 78 ? 17.249 -11.157 -11.598 1.00 55.12 78 PRO A CA 1
ATOM 557 C C . PRO A 1 78 ? 17.305 -10.248 -12.838 1.00 55.12 78 PRO A C 1
ATOM 559 O O . PRO A 1 78 ? 18.398 -9.970 -13.336 1.00 55.12 78 PRO A O 1
ATOM 562 N N . LEU A 1 79 ? 16.151 -9.801 -13.344 1.00 55.09 79 LEU A N 1
ATOM 563 C CA . LEU A 1 79 ? 15.998 -8.867 -14.456 1.00 55.09 79 LEU A CA 1
ATOM 564 C C . LEU A 1 79 ? 15.609 -7.458 -14.000 1.00 55.09 79 LEU A C 1
ATOM 566 O O . LEU A 1 79 ? 15.484 -6.576 -14.856 1.00 55.09 79 LEU A O 1
ATOM 570 N N . ALA A 1 80 ? 15.443 -7.217 -12.691 1.00 55.12 80 ALA A N 1
ATOM 571 C CA . ALA A 1 80 ? 15.230 -5.868 -12.195 1.00 55.12 80 ALA A CA 1
ATOM 572 C C . ALA A 1 80 ? 16.380 -4.992 -12.704 1.00 55.12 80 ALA A C 1
ATOM 574 O O . ALA A 1 80 ? 17.552 -5.358 -12.533 1.00 55.12 80 ALA A O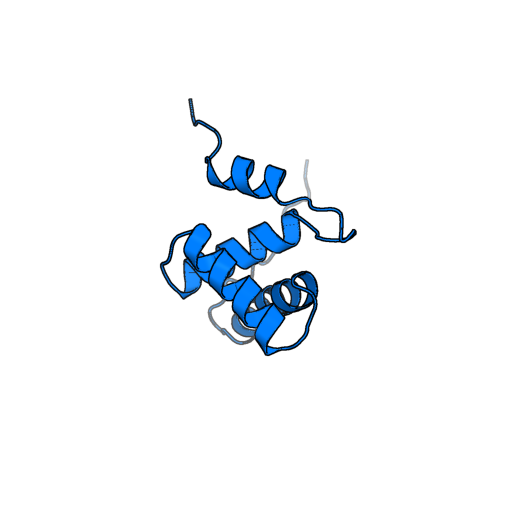 1
ATOM 575 N N . PRO A 1 81 ? 16.083 -3.860 -13.370 1.00 49.28 81 PRO A N 1
ATOM 576 C CA . PRO A 1 81 ? 17.120 -2.999 -13.891 1.00 49.28 81 PRO A CA 1
ATOM 577 C C . PRO A 1 81 ? 17.953 -2.542 -12.702 1.00 49.28 81 PRO A C 1
ATOM 579 O O . PRO A 1 81 ? 17.521 -1.713 -11.900 1.00 49.28 81 PRO A O 1
ATOM 582 N N . ARG A 1 82 ? 19.160 -3.100 -12.581 1.00 54.09 82 ARG A N 1
ATOM 583 C CA . ARG A 1 82 ? 20.199 -2.525 -11.745 1.00 54.09 82 ARG A CA 1
ATOM 584 C C . ARG A 1 82 ? 20.415 -1.147 -12.329 1.00 54.09 82 ARG A C 1
ATOM 586 O O . ARG A 1 82 ? 21.047 -1.003 -13.373 1.00 54.09 82 ARG A O 1
ATOM 593 N N . ILE A 1 83 ? 19.828 -0.138 -11.695 1.00 52.41 83 ILE A N 1
ATOM 594 C CA . ILE A 1 83 ? 20.228 1.237 -11.925 1.00 52.41 83 ILE A CA 1
ATOM 595 C C . ILE A 1 83 ? 21.642 1.297 -11.362 1.00 52.41 83 ILE A C 1
ATOM 597 O O . ILE A 1 83 ? 21.864 1.632 -10.201 1.00 52.41 83 ILE A O 1
ATOM 601 N N . GLU A 1 84 ? 22.608 0.878 -12.176 1.00 47.88 84 GLU A N 1
ATOM 602 C CA . GLU A 1 84 ? 23.988 1.259 -11.998 1.00 47.88 84 GLU A CA 1
ATOM 603 C C . GLU A 1 84 ? 23.976 2.774 -12.137 1.00 47.88 84 GLU A C 1
ATOM 605 O O . GLU A 1 84 ? 23.999 3.335 -13.235 1.00 47.88 84 GLU A O 1
ATOM 610 N N . LEU A 1 85 ? 23.892 3.452 -10.993 1.00 50.66 85 LEU A N 1
ATOM 611 C CA . LEU A 1 85 ? 24.398 4.803 -10.852 1.00 50.66 85 LEU A CA 1
ATOM 612 C C . LEU A 1 85 ? 25.904 4.700 -11.095 1.00 50.66 85 LEU A C 1
ATOM 614 O O . LEU A 1 85 ? 26.713 4.685 -10.170 1.00 50.66 85 LEU A O 1
ATOM 618 N N . GLY A 1 86 ? 26.280 4.540 -12.366 1.00 45.88 86 GLY A N 1
ATOM 619 C CA . GLY A 1 86 ? 27.654 4.663 -12.795 1.00 45.88 86 GLY A CA 1
ATOM 620 C C . GLY A 1 86 ? 28.168 6.028 -12.330 1.00 45.88 86 GLY A C 1
ATOM 621 O O . GLY A 1 86 ? 27.373 6.966 -12.207 1.00 45.88 86 GLY A O 1
ATOM 622 N N . PRO A 1 87 ? 29.475 6.182 -12.076 1.00 51.19 87 PRO A N 1
ATOM 623 C CA . PRO A 1 87 ? 30.077 7.392 -11.503 1.00 51.19 87 PRO A CA 1
ATOM 624 C C . PRO A 1 87 ? 30.057 8.622 -12.443 1.00 51.19 87 PRO A C 1
ATOM 626 O O . PRO A 1 87 ? 30.969 9.440 -12.442 1.00 51.19 87 PRO A O 1
ATOM 629 N N . ARG A 1 88 ? 29.012 8.794 -13.258 1.00 51.56 88 ARG A N 1
ATOM 630 C CA . ARG A 1 88 ? 28.838 9.865 -14.245 1.00 51.56 88 ARG A CA 1
ATOM 631 C C . ARG A 1 88 ? 28.206 11.147 -13.695 1.00 51.56 88 ARG A C 1
ATOM 633 O O . ARG A 1 88 ? 27.797 11.993 -14.478 1.00 51.56 88 ARG A O 1
ATOM 640 N N . ALA A 1 89 ? 28.184 11.324 -12.375 1.00 47.72 89 ALA A N 1
ATOM 641 C CA . ALA A 1 89 ? 27.934 12.626 -11.751 1.00 47.72 89 ALA A CA 1
ATOM 642 C C . ALA A 1 89 ? 29.243 13.351 -11.374 1.00 47.72 89 ALA A C 1
ATOM 644 O O . ALA A 1 89 ? 29.258 14.165 -10.455 1.00 47.72 89 ALA A O 1
ATOM 645 N N . LEU A 1 90 ? 30.350 13.049 -12.061 1.00 55.28 90 LEU A N 1
ATOM 646 C CA . LEU A 1 90 ? 31.557 13.864 -12.012 1.00 55.28 90 LEU A CA 1
ATOM 647 C C . LEU A 1 90 ? 31.828 14.472 -13.393 1.00 55.28 90 LEU A C 1
ATOM 649 O O . LEU A 1 90 ? 32.166 13.757 -14.336 1.00 55.28 90 LEU A O 1
ATOM 653 N N . TRP A 1 91 ? 31.739 15.806 -13.402 1.00 34.09 91 TRP A N 1
ATOM 654 C CA . TRP A 1 91 ? 32.280 16.808 -14.331 1.00 34.09 91 TRP A CA 1
ATOM 655 C C . TRP A 1 91 ? 31.362 17.404 -15.418 1.00 34.09 91 TRP A C 1
ATOM 657 O O . TRP A 1 91 ? 30.618 16.653 -16.057 1.00 34.09 91 TRP A O 1
ATOM 667 N N . PRO A 1 92 ? 31.481 18.724 -15.717 1.00 52.19 92 PRO A N 1
ATOM 668 C CA . PRO A 1 92 ? 32.369 19.757 -15.136 1.00 52.19 92 PRO A CA 1
ATOM 669 C C . PRO A 1 92 ? 31.777 20.668 -14.066 1.00 52.19 92 PRO A C 1
ATOM 671 O O . PRO A 1 92 ? 30.611 21.085 -14.221 1.00 52.19 92 PRO A O 1
#

InterPro domains:
  IPR005561 ANTAR domain [PF03861] (25-64)
  IPR036388 Winged helix-like DNA-binding domain superfamily [G3DSA:1.10.10.10] (21-72)

Secondary structure (DSSP, 8-state):
-PPPPHHHHHHHH---SSS---HHHHHHHHHHHHHHHT--HHHHHHHHHHHHHHTT--HHHHHHHHHHHHHHHHHS-TTS------STT---

Mean predicted aligned error: 13.24 Å

Radius of gyration: 16.71 Å; Cα contacts (8 Å, |Δi|>4): 53; chains: 1; bounding box: 43×34×33 Å

pLDDT: mean 74.15, std 20.54, range [34.09, 96.75]

Sequence (92 aa):
MSAPAPALRALAGWASPQGDQDPVLVARATGIVMALRRCDAEEALVVLTDAAERQDAPLNTVCRHAEAMVAGSLADDPLAPRIELGPRALWP

Solvent-accessible surface area (backbone atoms only — not comparable to full-atom values): 5674 Å² total; per-residue (Å²): 135,85,76,82,58,67,66,62,58,54,57,67,71,64,77,58,91,72,78,84,72,55,68,67,53,49,51,50,30,25,53,51,41,18,69,75,70,74,48,52,66,65,62,22,44,50,54,48,50,57,49,10,60,78,63,76,43,60,54,62,59,47,27,53,49,53,50,48,52,52,54,50,54,46,71,72,36,94,76,47,80,77,78,71,80,60,85,77,89,66,82,134

Organism: NCBI:txid264297